Protein AF-A0A7M4E9P8-F1 (afdb_monomer)

Foldseek 3Di:
DPDDDPPQPPVRPVVCPPVPDPPPPPDDPPPDDPVCVVVVVVVDDDPCVVVVVVCVVCVVVVVVVVCVVVPPD

Mean predicted aligned error: 18.45 Å

Radius of gyration: 27.8 Å; Cα contacts (8 Å, |Δi|>4): 10; chains: 1; bounding box: 66×44×58 Å

Sequence (73 aa):
MTEVEPVLDFASSGRTGRRNALPDILGSPAGVSPSDLPLKLAEMSLNAGMYQALGQALLPWLICRWHRSLGRD

Structure (mmCIF, N/CA/C/O backbone):
data_AF-A0A7M4E9P8-F1
#
_entry.id   AF-A0A7M4E9P8-F1
#
loop_
_atom_site.group_PDB
_atom_site.id
_atom_site.type_symbol
_atom_site.label_atom_id
_atom_site.label_alt_id
_atom_site.label_comp_id
_atom_site.label_asym_id
_atom_site.label_entity_id
_atom_site.label_seq_id
_atom_site.pdbx_PDB_ins_code
_atom_site.Cartn_x
_atom_site.Cartn_y
_atom_site.Cartn_z
_atom_site.occupancy
_atom_site.B_iso_or_equiv
_atom_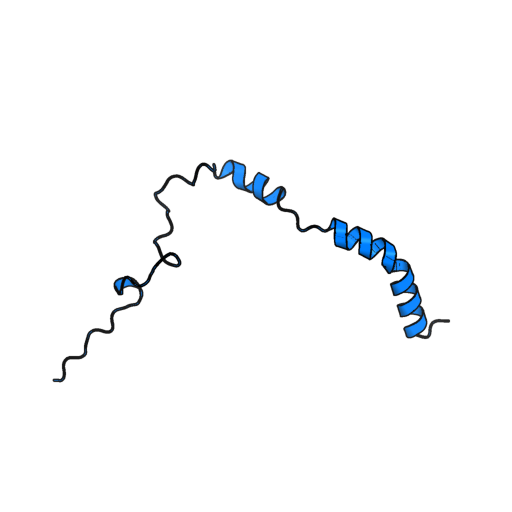site.auth_seq_id
_atom_site.auth_comp_id
_atom_site.auth_asym_id
_atom_site.auth_atom_id
_atom_site.pdbx_PDB_model_num
ATOM 1 N N . MET A 1 1 ? -42.842 -32.375 -0.216 1.00 47.97 1 MET A N 1
ATOM 2 C CA . MET A 1 1 ? -42.116 -31.112 -0.438 1.00 47.97 1 MET A CA 1
ATOM 3 C C . MET A 1 1 ? -40.734 -31.338 0.131 1.00 47.97 1 MET A C 1
ATOM 5 O O . MET A 1 1 ? -40.621 -31.484 1.337 1.00 47.97 1 MET A O 1
ATOM 9 N N . THR A 1 2 ? -39.748 -31.595 -0.727 1.00 56.84 2 THR A N 1
ATOM 10 C CA . THR A 1 2 ? -38.373 -31.861 -0.286 1.00 56.84 2 THR A CA 1
ATOM 11 C C . THR A 1 2 ? -37.840 -30.604 0.383 1.00 56.84 2 THR A C 1
ATOM 13 O O . THR A 1 2 ? -37.944 -29.524 -0.199 1.00 56.84 2 THR A O 1
ATOM 16 N N . GLU A 1 3 ? -37.353 -30.743 1.610 1.00 60.62 3 GLU A N 1
ATOM 17 C CA . GLU A 1 3 ? -36.775 -29.652 2.385 1.00 60.62 3 GLU A CA 1
ATOM 18 C C . GLU A 1 3 ? -35.599 -29.071 1.590 1.00 60.62 3 GLU A C 1
ATOM 20 O O . GLU A 1 3 ? -34.648 -29.775 1.248 1.00 60.62 3 GLU A O 1
ATOM 25 N N . VAL A 1 4 ? -35.725 -27.811 1.171 1.00 66.06 4 VAL A N 1
ATOM 26 C CA . VAL A 1 4 ? -34.625 -27.081 0.545 1.00 66.06 4 VAL A CA 1
ATOM 27 C C . VAL A 1 4 ? -33.761 -26.622 1.701 1.00 66.06 4 VAL A C 1
ATOM 29 O O . VAL A 1 4 ? -34.119 -25.663 2.383 1.00 66.06 4 VAL A O 1
ATOM 32 N N . GLU A 1 5 ? -32.667 -27.345 1.941 1.00 65.38 5 GLU A N 1
ATOM 33 C CA . GLU A 1 5 ? -31.607 -26.911 2.850 1.00 65.38 5 GLU A CA 1
ATOM 34 C C . GLU A 1 5 ? -31.325 -25.424 2.584 1.00 65.38 5 GLU A C 1
ATOM 36 O O . GLU A 1 5 ? -31.024 -25.059 1.437 1.00 65.38 5 GLU A O 1
ATOM 41 N N . PRO A 1 6 ? -31.484 -24.537 3.582 1.00 65.81 6 PRO A N 1
ATOM 42 C CA . PRO A 1 6 ? -31.261 -23.119 3.378 1.00 65.81 6 PRO A CA 1
ATOM 43 C C . PRO A 1 6 ? -29.803 -22.932 2.966 1.00 65.81 6 PRO A C 1
ATOM 45 O O . PRO A 1 6 ? -28.884 -23.245 3.724 1.00 65.81 6 PRO A O 1
ATOM 48 N N . VAL A 1 7 ? -29.586 -22.439 1.744 1.00 70.06 7 VAL A N 1
ATOM 49 C CA . VAL A 1 7 ? -28.256 -22.061 1.264 1.00 70.06 7 VAL A CA 1
ATOM 50 C C . VAL A 1 7 ? -27.746 -20.980 2.209 1.00 70.06 7 VAL A C 1
ATOM 52 O O . VAL A 1 7 ? -28.199 -19.838 2.163 1.00 70.06 7 VAL A O 1
ATOM 55 N N . LEU A 1 8 ? -26.859 -21.366 3.124 1.00 66.56 8 LEU A N 1
ATOM 56 C CA . LEU A 1 8 ? -26.268 -20.447 4.083 1.00 66.56 8 LEU A CA 1
ATOM 57 C C . LEU A 1 8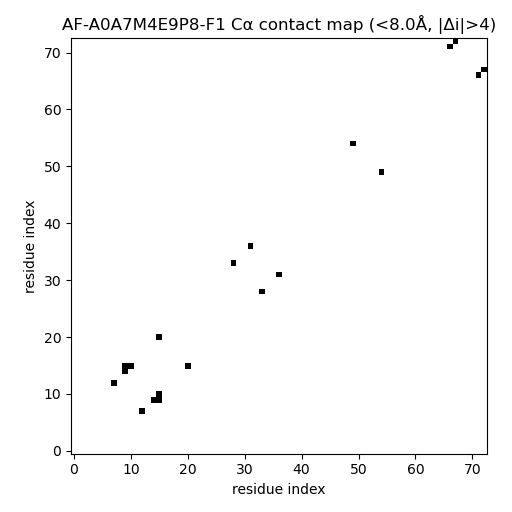 ? -25.494 -19.383 3.304 1.00 66.56 8 LEU A C 1
ATOM 59 O O . LEU A 1 8 ? -24.517 -19.695 2.621 1.00 66.56 8 LEU A O 1
ATOM 63 N N . ASP A 1 9 ? -25.949 -18.134 3.401 1.00 65.62 9 ASP A N 1
ATOM 64 C CA . ASP A 1 9 ? -25.287 -16.999 2.770 1.00 65.62 9 ASP A CA 1
ATOM 65 C C . ASP A 1 9 ? -23.853 -16.871 3.310 1.00 65.62 9 ASP A C 1
ATOM 67 O O . ASP A 1 9 ? -23.569 -17.189 4.474 1.00 65.62 9 ASP A O 1
ATOM 71 N N . PHE A 1 10 ? -22.926 -16.407 2.473 1.00 56.84 10 PHE A N 1
ATOM 72 C CA . PHE A 1 10 ? -21.499 -16.350 2.804 1.00 56.84 10 PHE A CA 1
ATOM 73 C C . PHE A 1 10 ? -21.251 -15.586 4.112 1.00 56.84 10 PHE A C 1
ATOM 75 O O . PHE A 1 10 ? -20.396 -15.991 4.905 1.00 56.84 10 PHE A O 1
ATOM 82 N N . ALA A 1 11 ? -22.057 -14.549 4.366 1.00 62.56 11 ALA A N 1
ATOM 83 C CA . ALA A 1 11 ? -22.042 -13.742 5.583 1.00 62.56 11 ALA A CA 1
ATOM 84 C C . ALA A 1 11 ? -22.427 -14.524 6.856 1.00 62.56 11 ALA 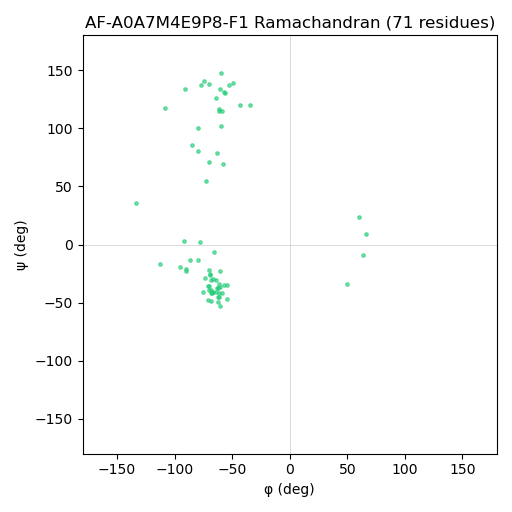A C 1
ATOM 86 O O . ALA A 1 11 ? -21.915 -14.229 7.933 1.00 62.56 11 ALA A O 1
ATOM 87 N N . SER A 1 12 ? -23.285 -15.541 6.743 1.00 65.56 12 SER A N 1
ATOM 88 C CA . SER A 1 12 ? -23.767 -16.354 7.868 1.00 65.56 12 SER A CA 1
ATOM 89 C C . SER A 1 12 ? -22.887 -17.582 8.140 1.00 65.56 12 SER A C 1
ATOM 91 O O . SER A 1 12 ? -22.839 -18.077 9.262 1.00 65.56 12 SER A O 1
ATOM 93 N N . SER A 1 13 ? -22.125 -18.044 7.143 1.00 65.69 13 SER A N 1
ATOM 94 C CA . SER A 1 13 ? -21.359 -19.300 7.196 1.00 65.69 13 SER A CA 1
ATOM 95 C C . SER A 1 13 ? -20.199 -19.356 8.208 1.00 65.69 13 SER A C 1
ATOM 97 O O . SER A 1 13 ? -19.544 -20.393 8.321 1.00 65.69 13 SER A O 1
ATOM 99 N N . GLY A 1 14 ? -19.853 -18.251 8.882 1.00 60.81 14 GLY A N 1
ATOM 100 C CA . GLY A 1 14 ? -18.702 -18.163 9.800 1.00 60.81 14 GLY A CA 1
ATOM 101 C C . GLY A 1 14 ? -17.323 -18.358 9.140 1.00 60.81 14 GLY A C 1
ATOM 102 O O . GLY A 1 14 ? -16.298 -18.081 9.755 1.00 60.81 14 GLY A O 1
ATOM 103 N N . ARG A 1 15 ? -17.276 -18.761 7.861 1.00 57.50 15 ARG A N 1
ATOM 104 C CA . ARG A 1 15 ? -16.066 -18.888 7.027 1.00 57.50 15 ARG A CA 1
ATOM 105 C C . ARG A 1 15 ? -15.564 -17.550 6.488 1.00 57.50 15 ARG A C 1
ATOM 107 O O . ARG A 1 15 ? -14.550 -17.507 5.796 1.00 57.50 15 ARG A O 1
ATOM 114 N N . THR A 1 16 ? -16.220 -16.452 6.850 1.00 55.25 16 THR A N 1
ATOM 115 C CA . THR A 1 16 ? -15.731 -15.086 6.658 1.00 55.25 16 THR A CA 1
ATOM 116 C C . THR A 1 16 ? -14.579 -14.761 7.630 1.00 55.25 16 THR A C 1
ATOM 118 O O . THR A 1 16 ? -14.609 -13.821 8.415 1.00 55.25 16 THR A O 1
ATOM 121 N N . GLY A 1 17 ? -13.533 -15.588 7.624 1.00 62.12 17 GLY A N 1
ATOM 122 C CA . GLY A 1 17 ? -12.326 -15.371 8.417 1.00 62.12 17 GLY A CA 1
ATOM 123 C C . GLY A 1 17 ? -11.431 -14.311 7.778 1.00 62.12 17 GLY A C 1
ATOM 124 O O . GLY A 1 17 ? -11.240 -14.335 6.567 1.00 62.12 17 GLY A O 1
ATOM 125 N N . ARG A 1 18 ? -10.880 -13.411 8.607 1.00 54.66 18 ARG A N 1
ATOM 126 C CA . ARG A 1 18 ? -9.843 -12.367 8.392 1.00 54.66 18 ARG A CA 1
ATOM 127 C C . ARG A 1 18 ? -9.988 -11.404 7.194 1.00 54.66 18 ARG A C 1
ATOM 129 O O . ARG A 1 18 ? -9.610 -10.249 7.332 1.00 54.66 18 ARG A O 1
ATOM 136 N N . ARG A 1 19 ? -10.522 -11.828 6.047 1.00 58.44 19 ARG A N 1
ATOM 137 C CA . ARG A 1 19 ? -10.753 -11.014 4.844 1.00 58.44 19 ARG A CA 1
ATOM 138 C C . ARG A 1 19 ? -12.124 -10.341 4.793 1.00 58.44 19 ARG A C 1
ATOM 140 O O . ARG A 1 19 ? -12.237 -9.332 4.113 1.00 58.44 19 ARG A O 1
ATOM 147 N N . ASN A 1 20 ? -13.112 -10.844 5.537 1.00 54.66 20 ASN A N 1
ATOM 148 C CA . ASN A 1 20 ? -14.361 -10.121 5.813 1.00 54.66 20 ASN A CA 1
ATOM 149 C C . ASN A 1 20 ? -14.741 -10.183 7.300 1.00 54.66 20 ASN A C 1
ATOM 151 O O . ASN A 1 20 ? -15.916 -10.224 7.665 1.00 54.66 20 ASN A O 1
ATOM 155 N N . ALA A 1 21 ? -13.728 -10.150 8.176 1.00 60.78 21 ALA A N 1
ATOM 156 C CA . ALA A 1 21 ? -13.969 -9.589 9.497 1.00 60.78 21 ALA A CA 1
ATOM 157 C C . ALA A 1 21 ? -14.505 -8.175 9.257 1.00 60.78 21 ALA A C 1
ATOM 159 O O . ALA A 1 21 ? -13.933 -7.458 8.429 1.00 60.78 21 ALA A O 1
ATOM 160 N N . LEU A 1 22 ? -15.618 -7.827 9.913 1.00 56.88 22 LEU A N 1
ATOM 161 C CA . LEU A 1 22 ? -16.074 -6.444 10.042 1.00 56.88 22 LEU A CA 1
ATOM 162 C C . LEU A 1 22 ? -14.806 -5.589 10.150 1.00 56.88 22 LEU A C 1
ATOM 164 O O . LEU A 1 22 ? -13.990 -5.905 11.028 1.00 56.88 22 LEU A O 1
ATOM 168 N N . PRO A 1 23 ? -14.551 -4.629 9.232 1.00 59.12 23 PRO A N 1
ATOM 169 C CA . PRO A 1 23 ? -13.405 -3.757 9.411 1.00 59.12 23 PRO A CA 1
ATOM 170 C C . PRO A 1 23 ? -13.497 -3.250 10.843 1.00 59.12 23 PRO A C 1
ATOM 172 O O . PRO A 1 23 ? -14.601 -3.048 11.347 1.00 59.12 23 PRO A O 1
ATOM 175 N N . ASP A 1 24 ? -12.376 -3.172 11.541 1.00 60.31 24 ASP A N 1
ATOM 176 C CA . ASP A 1 24 ? -12.364 -2.713 12.921 1.00 60.31 24 ASP A CA 1
ATOM 177 C C . ASP A 1 24 ? -12.680 -1.204 12.934 1.00 60.31 24 ASP A C 1
ATOM 179 O O . ASP A 1 24 ? -11.797 -0.369 13.072 1.00 60.31 24 ASP A O 1
ATOM 183 N N . ILE A 1 25 ? -13.936 -0.844 12.634 1.00 55.47 25 ILE A N 1
ATOM 184 C CA . ILE A 1 25 ? -14.423 0.537 12.480 1.00 55.47 25 ILE A CA 1
ATOM 185 C C . ILE A 1 25 ? -14.680 1.165 13.853 1.00 55.47 25 ILE A C 1
ATOM 187 O O . ILE A 1 25 ? -14.902 2.369 13.943 1.00 55.47 25 ILE A O 1
ATOM 191 N N . LEU A 1 26 ? -14.706 0.340 14.907 1.00 56.38 26 LEU A N 1
ATOM 192 C CA . LEU A 1 26 ? -14.978 0.745 16.285 1.00 56.38 26 LEU A CA 1
ATOM 193 C C . LEU A 1 26 ? -13.754 0.595 17.199 1.00 56.38 26 LEU A C 1
ATOM 195 O O . LEU A 1 26 ? -13.743 1.179 18.281 1.00 56.38 26 LEU A O 1
ATOM 199 N N . GLY A 1 27 ? -12.735 -0.165 16.793 1.00 66.25 27 GLY A N 1
ATOM 200 C CA . GLY A 1 27 ? -11.449 -0.208 17.470 1.00 66.25 27 GLY A CA 1
ATOM 201 C C . GLY A 1 27 ? -10.633 1.045 17.187 1.00 66.25 27 GLY A C 1
ATOM 202 O O . GLY A 1 27 ? -10.616 1.580 16.076 1.00 66.25 27 GLY A O 1
ATOM 203 N N . SER A 1 28 ? -9.941 1.531 18.216 1.00 64.81 28 SER A N 1
ATOM 204 C CA . SER A 1 28 ? -8.969 2.605 18.045 1.00 64.81 28 SER A CA 1
ATOM 205 C C . SER A 1 28 ? -7.921 2.164 17.020 1.00 64.81 28 SER A C 1
ATOM 207 O O . SER A 1 28 ? -7.379 1.062 17.159 1.00 64.81 28 SER A O 1
ATOM 209 N N . PRO A 1 29 ? -7.600 2.998 16.012 1.00 65.12 29 PRO A N 1
ATOM 210 C CA . PRO A 1 29 ? -6.590 2.652 15.020 1.00 65.12 29 PRO A CA 1
ATOM 211 C C . PRO A 1 29 ? -5.300 2.260 15.743 1.00 65.12 29 PRO A C 1
ATOM 213 O O . PRO A 1 29 ? -4.944 2.906 16.727 1.00 65.12 29 PRO A O 1
ATOM 216 N N . ALA A 1 30 ? -4.646 1.186 15.285 1.00 67.81 30 ALA A N 1
ATOM 217 C CA . ALA A 1 30 ? -3.550 0.467 15.949 1.00 67.81 30 ALA A CA 1
ATOM 218 C C . ALA A 1 30 ? -2.315 1.340 16.283 1.00 67.81 30 ALA A C 1
ATOM 220 O O . ALA A 1 30 ? -1.254 1.212 15.674 1.00 67.81 30 ALA A O 1
ATOM 221 N N . GLY A 1 31 ? -2.461 2.265 17.234 1.00 67.56 31 GLY A N 1
ATOM 222 C CA . GLY A 1 31 ? -1.464 3.260 17.624 1.00 67.56 31 GLY A CA 1
ATOM 223 C C . GLY A 1 31 ? -1.130 4.307 16.553 1.00 67.56 31 G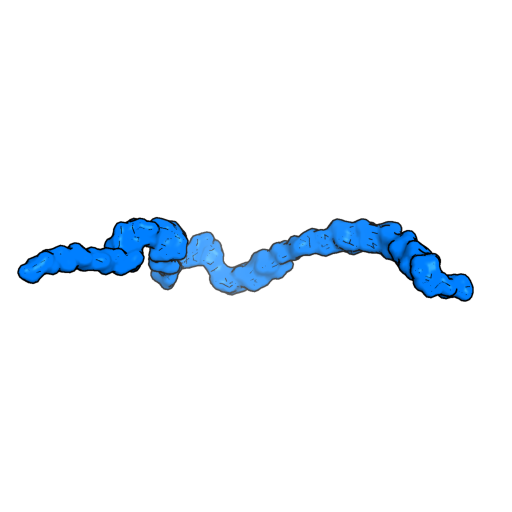LY A C 1
ATOM 224 O O . GLY A 1 31 ? -0.171 5.052 16.732 1.00 67.56 31 GLY A O 1
ATOM 225 N N . VAL A 1 32 ? -1.870 4.369 15.440 1.00 64.94 32 VAL A N 1
ATOM 226 C CA . VAL A 1 32 ? -1.643 5.340 14.358 1.00 64.94 32 VAL A CA 1
ATOM 227 C C . VAL A 1 32 ? -2.755 6.370 14.366 1.00 64.94 32 VAL A C 1
ATOM 229 O O . VAL A 1 32 ? -3.917 6.036 14.144 1.00 64.94 32 VAL A O 1
ATOM 232 N N . SER A 1 33 ?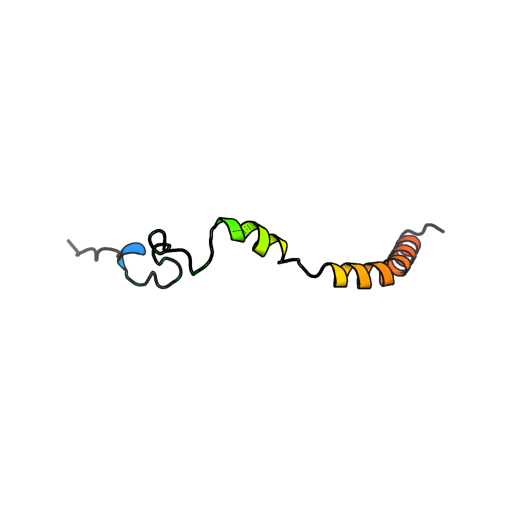 -2.396 7.633 14.594 1.00 76.94 33 SER A N 1
ATOM 233 C CA . SER A 1 33 ? -3.344 8.713 14.376 1.00 76.94 33 SER A CA 1
ATOM 234 C C . SER A 1 33 ? -3.583 8.863 12.863 1.00 76.94 33 SER A C 1
ATOM 236 O O . SER A 1 33 ? -2.633 8.780 12.077 1.00 76.94 33 SER A O 1
ATOM 238 N N . PRO A 1 34 ? -4.831 9.077 12.411 1.00 74.56 34 PRO A N 1
ATOM 239 C CA . PRO A 1 34 ? -5.125 9.267 10.988 1.00 74.56 34 PRO A CA 1
ATOM 240 C C . PRO A 1 34 ? -4.399 10.488 10.400 1.00 74.56 34 PRO A C 1
ATOM 242 O O . PRO A 1 34 ? -4.146 10.537 9.200 1.00 74.56 34 PRO A O 1
ATOM 245 N N . SER A 1 35 ? -4.013 11.440 11.251 1.00 83.31 35 SER A N 1
ATOM 246 C CA . SER A 1 35 ? -3.186 12.607 10.935 1.00 83.31 35 SER A CA 1
ATOM 247 C C . SER A 1 35 ? -1.742 12.271 10.544 1.00 83.31 35 SER A C 1
ATOM 249 O O . SER A 1 35 ? -1.168 12.992 9.736 1.00 83.31 35 SER A O 1
ATOM 251 N N . ASP A 1 36 ? -1.167 11.175 11.051 1.00 81.81 36 ASP A N 1
ATOM 252 C CA . ASP A 1 36 ? 0.215 10.765 10.737 1.00 81.81 36 ASP A CA 1
ATOM 253 C C . ASP A 1 36 ? 0.305 9.901 9.467 1.00 81.81 36 ASP A C 1
ATOM 255 O O . ASP A 1 36 ? 1.388 9.656 8.928 1.00 81.81 36 ASP A O 1
ATOM 259 N N . LEU A 1 37 ? -0.840 9.412 8.981 1.00 83.56 37 LEU A N 1
ATOM 260 C CA . LEU A 1 37 ? -0.931 8.513 7.833 1.00 83.56 37 LEU A CA 1
ATOM 261 C C . LEU A 1 37 ? -0.395 9.136 6.529 1.00 83.56 37 LEU A C 1
ATOM 263 O O . LEU A 1 37 ? 0.372 8.457 5.842 1.00 83.56 37 LEU A O 1
ATOM 267 N N . PRO A 1 38 ? -0.721 10.398 6.173 1.00 85.19 38 PRO A N 1
ATOM 268 C CA . PRO A 1 38 ? -0.209 11.015 4.950 1.00 85.19 38 PRO A CA 1
ATOM 269 C C . PRO A 1 38 ? 1.320 11.104 4.935 1.00 85.19 38 PRO A C 1
ATOM 271 O O . PRO A 1 38 ? 1.934 10.890 3.892 1.00 85.19 38 PRO A O 1
ATOM 274 N N . LEU A 1 39 ? 1.935 11.364 6.094 1.00 85.69 39 LEU A N 1
ATOM 275 C CA . LEU A 1 39 ? 3.388 11.468 6.228 1.00 85.69 39 LEU A CA 1
ATOM 276 C C . LEU A 1 39 ? 4.063 10.104 6.022 1.00 85.69 39 LEU A C 1
ATOM 278 O O . LEU A 1 39 ? 4.956 9.973 5.190 1.00 85.69 39 LEU A O 1
ATOM 282 N N . LYS A 1 40 ? 3.562 9.060 6.695 1.00 82.44 40 LYS A N 1
ATOM 283 C CA . LYS A 1 40 ? 4.067 7.682 6.545 1.00 82.44 40 LYS A CA 1
ATOM 284 C C . LYS A 1 40 ? 3.905 7.138 5.126 1.00 82.44 40 LYS A C 1
ATOM 286 O O . LYS A 1 40 ? 4.737 6.366 4.659 1.00 82.44 40 LYS A O 1
ATOM 291 N N . LEU A 1 41 ? 2.834 7.524 4.434 1.00 83.56 41 LEU A N 1
ATOM 292 C CA . LEU A 1 41 ? 2.633 7.163 3.031 1.00 83.56 41 LEU A CA 1
ATOM 293 C C . LEU A 1 41 ? 3.615 7.893 2.108 1.00 83.56 41 LEU A C 1
ATOM 295 O O . LEU A 1 41 ? 4.086 7.290 1.149 1.00 83.56 41 LEU A O 1
ATOM 299 N N . ALA A 1 42 ? 3.968 9.143 2.417 1.00 83.31 42 ALA A N 1
ATOM 300 C CA . ALA A 1 42 ? 4.976 9.895 1.672 1.00 83.31 42 ALA A CA 1
ATOM 301 C C . ALA A 1 42 ? 6.402 9.339 1.857 1.00 83.31 42 ALA A C 1
ATOM 303 O O . ALA A 1 42 ? 7.213 9.409 0.936 1.00 83.31 42 ALA A O 1
ATOM 304 N N . GLU A 1 43 ? 6.706 8.752 3.018 1.00 83.62 43 GLU A N 1
ATOM 305 C CA . GLU A 1 43 ? 7.983 8.069 3.282 1.00 83.62 43 GLU A CA 1
ATOM 306 C C . GLU A 1 43 ? 8.139 6.763 2.477 1.00 83.62 43 GLU A C 1
ATOM 308 O O . GLU A 1 43 ? 9.258 6.355 2.156 1.00 83.62 43 GLU A O 1
ATOM 313 N N . MET A 1 44 ? 7.032 6.112 2.100 1.00 79.00 44 MET A N 1
ATOM 314 C CA . MET A 1 44 ? 7.037 4.904 1.269 1.00 79.00 44 MET A CA 1
ATOM 315 C C . MET A 1 44 ? 7.228 5.247 -0.211 1.00 79.00 44 MET A C 1
ATOM 317 O O . MET A 1 44 ? 6.292 5.263 -1.009 1.00 79.00 44 MET A O 1
ATOM 321 N N . SER A 1 45 ? 8.479 5.483 -0.594 1.00 76.94 45 SER A N 1
ATOM 322 C CA . SER A 1 45 ? 8.863 5.667 -1.992 1.00 76.94 45 SER A CA 1
ATOM 323 C C . SER A 1 45 ? 9.262 4.337 -2.634 1.00 76.94 45 SER A C 1
ATOM 325 O O . SER A 1 45 ? 10.042 3.560 -2.075 1.00 76.94 45 SER A O 1
ATOM 327 N N . LEU A 1 46 ? 8.756 4.073 -3.842 1.00 73.69 46 LEU A N 1
ATOM 328 C CA . LEU A 1 46 ? 9.343 3.046 -4.702 1.00 73.69 46 LEU A CA 1
ATOM 329 C C . LEU A 1 46 ? 10.784 3.471 -4.982 1.00 73.69 46 LEU A C 1
ATOM 331 O O . LEU A 1 46 ? 11.013 4.637 -5.290 1.00 73.69 46 LEU A O 1
ATOM 335 N N . ASN A 1 47 ? 11.748 2.553 -4.872 1.00 71.06 47 ASN A N 1
ATOM 336 C CA . ASN A 1 47 ? 13.163 2.840 -5.116 1.00 71.06 47 ASN A CA 1
ATOM 337 C C . ASN A 1 47 ? 13.391 3.253 -6.587 1.00 71.06 47 ASN A C 1
ATOM 339 O O 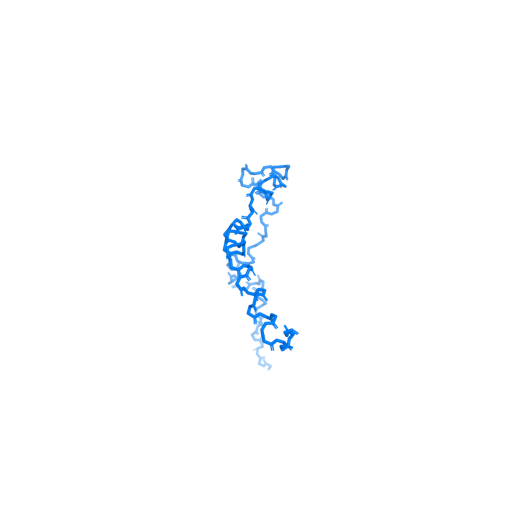. ASN A 1 47 ? 13.818 2.461 -7.426 1.00 71.06 47 ASN A O 1
ATOM 343 N N . ALA A 1 48 ? 13.075 4.509 -6.900 1.00 62.66 48 ALA A N 1
ATOM 344 C CA . ALA A 1 48 ? 13.289 5.152 -8.183 1.00 62.66 48 ALA A CA 1
ATOM 345 C C . ALA A 1 48 ? 14.783 5.369 -8.426 1.00 62.66 48 ALA A C 1
ATOM 347 O O . ALA A 1 48 ? 15.217 5.354 -9.575 1.00 62.66 48 ALA A O 1
ATOM 348 N N . GLY A 1 49 ? 15.577 5.461 -7.351 1.00 63.88 49 GLY A N 1
ATOM 349 C CA . GLY A 1 49 ? 17.027 5.611 -7.407 1.00 63.88 49 GLY A CA 1
ATOM 350 C C . GLY A 1 49 ? 17.710 4.489 -8.187 1.00 63.88 49 GLY A C 1
ATOM 351 O O . GLY A 1 49 ? 18.649 4.748 -8.934 1.00 63.88 49 GLY A O 1
ATOM 352 N N . MET A 1 50 ? 17.194 3.258 -8.110 1.00 61.72 50 MET A N 1
ATOM 353 C CA . MET A 1 50 ? 17.738 2.133 -8.875 1.00 61.72 50 MET A CA 1
ATOM 354 C C . MET A 1 50 ? 17.449 2.260 -10.378 1.00 61.72 50 MET A C 1
ATOM 356 O O . MET A 1 50 ? 18.330 2.012 -11.199 1.00 61.72 50 MET A O 1
ATOM 360 N N . TYR A 1 51 ? 16.258 2.738 -10.750 1.00 59.84 51 TYR A N 1
ATOM 361 C CA . TYR A 1 51 ? 15.908 3.036 -12.143 1.00 59.84 51 TYR A CA 1
ATOM 362 C C . TYR A 1 51 ? 16.590 4.305 -12.665 1.00 59.84 51 TYR A C 1
ATOM 364 O O . TYR A 1 51 ? 16.883 4.389 -13.851 1.00 59.84 51 TYR A O 1
ATOM 372 N N . GLN A 1 52 ? 16.892 5.275 -11.802 1.00 63.19 52 GLN A N 1
ATOM 373 C CA . GLN A 1 52 ? 17.631 6.483 -12.161 1.00 63.19 52 GLN A CA 1
ATOM 374 C C . GLN A 1 52 ? 19.122 6.201 -12.347 1.00 63.19 52 GLN A C 1
ATOM 376 O O . GLN A 1 52 ? 19.691 6.695 -13.312 1.00 63.19 52 GLN A O 1
ATOM 381 N N . ALA A 1 53 ? 19.744 5.374 -11.505 1.00 62.50 53 ALA A N 1
ATOM 382 C CA . ALA A 1 53 ? 21.151 5.002 -11.655 1.00 62.50 53 ALA A CA 1
ATOM 383 C C . ALA A 1 53 ? 21.373 4.069 -12.858 1.00 62.50 53 ALA A C 1
ATOM 385 O O . ALA A 1 53 ? 22.233 4.333 -13.699 1.00 62.50 53 ALA A O 1
ATOM 386 N N . LEU A 1 54 ? 20.559 3.013 -12.989 1.00 65.56 54 LEU A N 1
ATOM 387 C CA . LEU A 1 54 ? 20.628 2.102 -14.138 1.00 65.56 54 LEU A CA 1
ATOM 388 C C . LEU A 1 54 ? 20.171 2.795 -15.426 1.00 65.56 54 LEU A C 1
ATOM 390 O O . LEU A 1 54 ? 20.783 2.614 -16.476 1.00 65.56 54 LEU A O 1
ATOM 394 N N . GLY A 1 55 ? 19.136 3.632 -15.336 1.00 67.94 55 GLY A N 1
ATOM 395 C CA . GLY A 1 55 ? 18.644 4.450 -16.435 1.00 67.94 55 GLY A CA 1
ATOM 396 C C . GLY A 1 55 ? 19.706 5.418 -16.931 1.00 67.94 55 GLY A C 1
ATOM 397 O O . GLY A 1 55 ? 20.025 5.367 -18.106 1.00 67.94 55 GLY A O 1
ATOM 398 N N . GLN A 1 56 ? 20.318 6.236 -16.068 1.00 70.88 56 GLN A N 1
ATOM 399 C CA . GLN A 1 56 ? 21.350 7.201 -16.478 1.00 70.88 56 GLN A CA 1
ATOM 400 C C . GLN A 1 56 ? 22.595 6.532 -17.076 1.00 70.88 56 GLN A C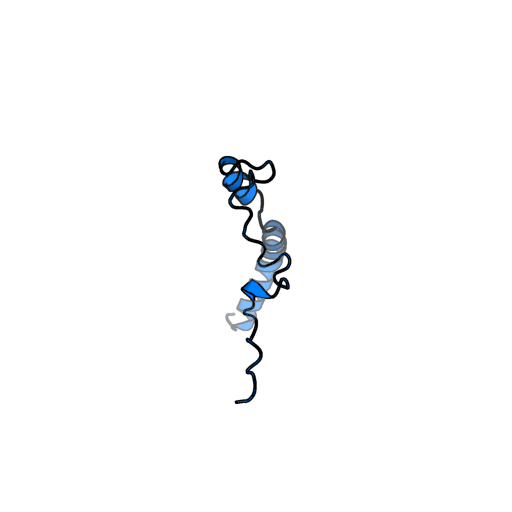 1
ATOM 402 O O . GLN A 1 56 ? 23.139 7.043 -18.051 1.00 70.88 56 GLN A O 1
ATOM 407 N N . ALA A 1 57 ? 23.022 5.382 -16.544 1.00 76.12 57 ALA A N 1
ATOM 408 C CA . ALA A 1 57 ? 24.175 4.657 -17.077 1.00 76.12 57 ALA A CA 1
ATOM 409 C C . ALA A 1 57 ? 23.895 4.006 -18.447 1.00 76.12 57 ALA A C 1
ATOM 411 O O . ALA A 1 57 ? 24.776 3.959 -19.304 1.00 76.12 57 ALA A O 1
ATOM 412 N N . LEU A 1 58 ? 22.674 3.508 -18.670 1.00 82.81 58 LEU A N 1
ATOM 413 C CA . LEU A 1 58 ? 22.310 2.775 -19.888 1.00 82.81 58 LEU A CA 1
ATOM 414 C C . LEU A 1 58 ? 21.649 3.652 -20.960 1.00 82.81 58 LEU A C 1
ATOM 416 O O . LEU A 1 58 ? 21.654 3.266 -22.130 1.00 82.81 58 LEU A O 1
ATOM 420 N N . LEU A 1 59 ? 21.113 4.827 -20.604 1.00 83.94 59 LEU A N 1
ATOM 421 C CA . LEU A 1 59 ? 20.422 5.732 -21.531 1.00 83.94 59 LEU A CA 1
ATOM 422 C C . LEU A 1 59 ? 21.280 6.089 -22.751 1.00 83.94 59 LEU A C 1
ATOM 424 O O . LEU A 1 59 ? 20.767 5.964 -23.862 1.00 83.94 59 LEU A O 1
ATOM 428 N N . PRO A 1 60 ? 22.570 6.467 -22.608 1.00 87.75 60 PRO A N 1
ATOM 429 C CA . PRO A 1 60 ? 23.396 6.821 -23.760 1.00 87.75 60 PRO A CA 1
ATOM 430 C C . PRO A 1 60 ? 23.558 5.647 -24.731 1.00 87.75 60 PRO A C 1
ATOM 432 O O . PRO A 1 60 ? 23.431 5.813 -25.941 1.00 87.75 60 PRO A O 1
ATOM 435 N N . TRP A 1 61 ? 23.763 4.434 -24.209 1.00 89.25 61 TRP A N 1
ATOM 436 C CA . TRP A 1 61 ? 23.883 3.230 -25.030 1.00 89.25 61 TRP A CA 1
ATOM 437 C C . TRP A 1 61 ? 22.561 2.859 -25.712 1.00 89.25 61 TRP A C 1
ATOM 439 O O . TRP A 1 61 ? 22.554 2.527 -26.897 1.00 89.25 61 TRP A O 1
ATOM 449 N N . LEU A 1 62 ? 21.434 2.957 -24.999 1.00 87.62 62 LEU A N 1
ATOM 450 C CA . LEU A 1 62 ? 20.101 2.700 -25.549 1.00 87.62 62 LEU A CA 1
ATOM 451 C C . LEU A 1 62 ? 19.736 3.707 -26.645 1.00 87.62 62 LEU A C 1
ATOM 453 O O . LEU A 1 62 ? 19.221 3.297 -27.683 1.00 87.62 62 LEU A O 1
ATOM 457 N N . ILE A 1 63 ? 20.059 4.991 -26.461 1.00 86.62 63 ILE A N 1
ATOM 458 C CA . ILE A 1 63 ? 19.866 6.039 -27.473 1.00 86.62 63 ILE A CA 1
ATOM 459 C C . ILE A 1 63 ? 20.715 5.742 -28.713 1.00 86.62 63 ILE A C 1
ATOM 461 O O . ILE A 1 63 ? 20.177 5.712 -29.820 1.00 86.62 63 ILE A O 1
ATOM 465 N N . CYS A 1 64 ? 22.010 5.447 -28.547 1.00 88.19 64 CYS A N 1
ATOM 466 C CA . CYS A 1 64 ? 22.898 5.083 -29.657 1.00 88.19 64 CYS A CA 1
ATOM 467 C C . CYS A 1 64 ? 22.399 3.842 -30.409 1.00 88.19 64 CYS A C 1
ATOM 469 O 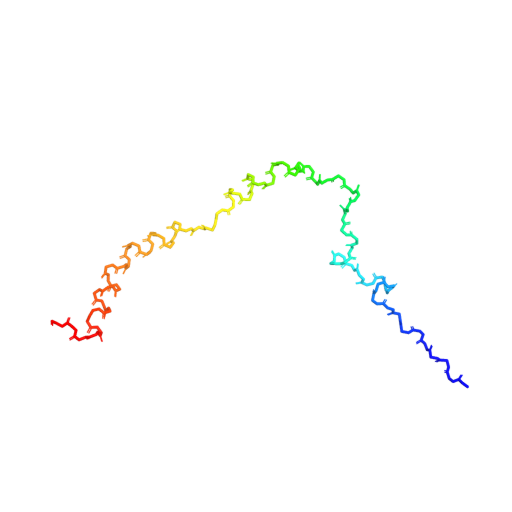O . CYS A 1 64 ? 22.403 3.805 -31.642 1.00 88.19 64 CYS A O 1
ATOM 471 N N . ARG A 1 65 ? 21.930 2.827 -29.675 1.00 89.12 65 ARG A N 1
ATOM 472 C CA . ARG A 1 65 ? 21.385 1.600 -30.260 1.00 89.12 65 ARG A CA 1
ATOM 473 C C . ARG A 1 65 ? 20.081 1.853 -31.011 1.00 89.12 65 ARG A C 1
ATOM 475 O O . ARG A 1 65 ? 19.897 1.307 -32.095 1.00 89.12 65 ARG A O 1
ATOM 482 N N . TRP A 1 66 ? 19.200 2.684 -30.466 1.00 88.00 66 TRP A N 1
ATOM 483 C CA . TRP A 1 66 ? 17.940 3.055 -31.102 1.00 88.00 66 TRP A CA 1
ATOM 484 C C . TRP A 1 66 ? 18.165 3.892 -32.366 1.00 88.00 66 TRP A C 1
ATOM 486 O O . TRP A 1 66 ? 17.552 3.618 -33.393 1.00 88.00 66 TRP A O 1
ATOM 496 N N . HIS A 1 67 ? 19.105 4.842 -32.338 1.00 90.38 67 HIS A N 1
ATOM 497 C CA . HIS A 1 67 ? 19.461 5.647 -33.509 1.00 90.38 67 HIS A CA 1
ATOM 498 C C . HIS A 1 67 ? 20.018 4.782 -34.646 1.00 90.38 67 HIS A C 1
ATOM 500 O O . HIS A 1 67 ? 19.550 4.878 -35.779 1.00 90.38 67 HIS A O 1
ATOM 506 N N . ARG A 1 68 ? 20.926 3.852 -34.313 1.00 84.19 68 ARG A N 1
ATOM 507 C CA . ARG A 1 68 ? 21.467 2.865 -35.259 1.00 84.19 68 ARG A CA 1
ATOM 508 C C . ARG A 1 68 ? 20.393 1.922 -35.808 1.00 84.19 68 ARG A C 1
ATOM 510 O O . ARG A 1 68 ? 20.431 1.571 -36.980 1.00 84.19 6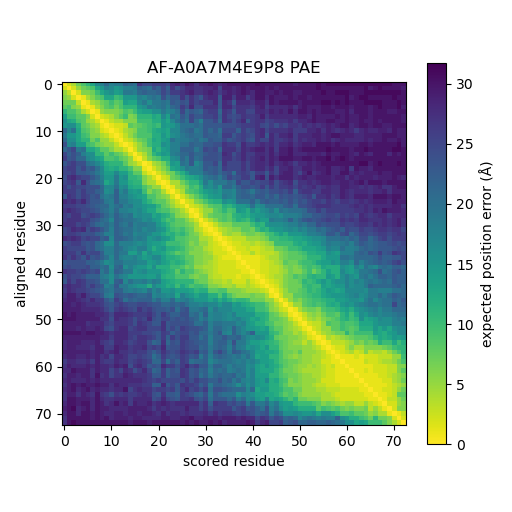8 ARG A O 1
ATOM 517 N N . SER A 1 69 ? 19.422 1.520 -34.986 1.00 85.06 69 SER A N 1
ATOM 518 C CA . SER A 1 69 ? 18.316 0.655 -35.420 1.00 85.06 69 SER A CA 1
ATOM 519 C C . SER A 1 69 ? 17.333 1.351 -36.362 1.00 85.06 69 SER A C 1
ATOM 521 O O . SER A 1 69 ? 16.607 0.666 -37.076 1.00 85.06 69 SER A O 1
ATOM 523 N N . LEU A 1 70 ? 17.278 2.684 -36.347 1.00 78.69 70 LEU A N 1
ATOM 524 C CA . LEU A 1 70 ? 16.401 3.469 -37.213 1.00 78.69 70 LEU A CA 1
ATOM 525 C C . LEU A 1 70 ? 17.062 3.893 -38.528 1.00 78.69 70 LEU A C 1
ATOM 527 O O . LEU A 1 70 ? 16.428 4.601 -39.304 1.00 78.69 70 LEU A O 1
ATOM 531 N N . GLY A 1 71 ? 18.308 3.480 -38.786 1.00 67.75 71 GLY A N 1
ATOM 532 C CA . GLY A 1 71 ? 19.009 3.800 -40.032 1.00 67.75 71 GLY A CA 1
ATOM 533 C C . GLY A 1 71 ? 19.190 5.302 -40.272 1.00 67.75 71 GLY A C 1
ATOM 534 O O . GLY A 1 71 ? 19.319 5.719 -41.417 1.00 67.75 71 GLY A O 1
ATOM 535 N N . ARG A 1 72 ? 19.165 6.118 -39.209 1.00 63.12 72 ARG A N 1
ATOM 536 C CA . ARG A 1 72 ? 19.634 7.504 -39.268 1.00 63.12 72 ARG A CA 1
ATOM 537 C C . ARG A 1 72 ? 21.142 7.482 -39.052 1.00 63.12 72 ARG A C 1
ATOM 539 O O . ARG A 1 72 ? 21.595 7.574 -37.911 1.00 63.12 72 ARG A O 1
ATOM 546 N N . ASP A 1 73 ? 21.880 7.280 -40.130 1.00 58.84 73 ASP A N 1
ATOM 547 C CA . ASP A 1 73 ? 23.230 7.836 -40.242 1.00 58.84 73 ASP A CA 1
ATOM 548 C C . ASP A 1 73 ? 23.126 9.278 -40.762 1.00 58.84 73 ASP A C 1
ATOM 550 O O . ASP A 1 73 ? 22.197 9.552 -41.562 1.00 58.84 73 ASP A O 1
#

Solvent-accessible surface area (backbone atoms only — not comparable to full-atom values): 4860 Å² total; per-residue (Å²): 130,82,84,74,75,77,80,69,50,68,89,72,61,73,73,47,61,87,83,59,46,76,73,72,83,83,56,79,58,92,88,53,59,79,83,54,47,66,58,59,53,65,69,64,64,77,76,54,65,60,55,50,55,53,40,65,72,43,44,64,57,52,50,54,51,51,42,60,73,67,70,64,124

InterPro domains:
  IPR004171 cAMP-dependent protein kinase inhibitor [PF02827] (2-50)
  IPR004171 cAMP-dependent protein kinase inhibitor [PTHR15416] (1-49)

Organism: Crocodylus porosus (NCBI:txid8502)

Secondary structure (DSSP, 8-state):
---------TTTSS---SSSS---SSSPPSS--TTTHHHHHHH----HHHHHHHHHHHHHHHHHHHHHHTT--

pLDDT: mean 70.34, std 11.26, range [47.97, 90.38]